Protein AF-A0A378TSE5-F1 (afdb_monomer)

Sequence (109 aa):
MIQADIPQDFDLSAYAVGEKYGSPAFIKKATALSPLYRVSKDTPPTLMFHGNNDCVVSHEQSVRYLKKLKEYQIPSELVILEGEGHATPKFWTTPEYQEKVLAFLKQYL

Mean predicted aligned error: 6.28 Å

InterPro domains:
  IPR001375 Peptidase S9, prolyl oligopeptidase, catalytic domain [PF00326] (30-109)
  IPR029058 Alpha/Beta hydrolase fold [G3DSA:3.40.50.1820] (3-109)
  IPR029058 Alpha/Beta hydrolase fold [SSF53474] (27-109)

Structure (mmCIF, N/CA/C/O backbone):
data_AF-A0A378TSE5-F1
#
_entry.id   AF-A0A378TSE5-F1
#
loop_
_atom_site.group_PDB
_atom_site.id
_atom_site.type_symbol
_atom_site.label_atom_id
_atom_site.label_alt_id
_atom_site.label_comp_id
_atom_site.label_asym_id
_atom_site.label_entity_id
_atom_site.label_seq_id
_atom_site.pdbx_PDB_ins_code
_atom_site.Cartn_x
_atom_site.Cartn_y
_atom_site.Cartn_z
_atom_site.occupancy
_atom_site.B_iso_or_equiv
_atom_site.auth_seq_id
_atom_site.auth_comp_id
_atom_site.auth_asym_id
_atom_site.auth_atom_id
_atom_site.pdbx_PDB_model_num
ATOM 1 N N . MET A 1 1 ? 19.753 30.128 -16.297 1.00 39.31 1 MET A N 1
ATOM 2 C CA . MET A 1 1 ? 19.741 28.723 -15.842 1.00 39.31 1 MET A CA 1
ATOM 3 C C . MET A 1 1 ? 20.108 27.877 -17.042 1.00 39.31 1 MET A C 1
ATOM 5 O O . MET A 1 1 ? 19.449 28.019 -18.061 1.00 39.31 1 MET A O 1
ATOM 9 N N . ILE A 1 2 ? 21.203 27.123 -16.980 1.00 40.47 2 ILE A N 1
ATOM 10 C CA . ILE A 1 2 ? 21.639 26.283 -18.101 1.00 40.47 2 ILE A CA 1
ATOM 11 C C . ILE A 1 2 ? 20.775 25.020 -18.043 1.00 40.47 2 ILE A C 1
ATOM 13 O O . ILE A 1 2 ? 20.907 24.240 -17.103 1.00 40.47 2 ILE A O 1
ATOM 17 N N . GLN A 1 3 ? 19.841 24.860 -18.983 1.00 43.22 3 GLN A N 1
ATOM 18 C CA . GLN A 1 3 ? 19.227 23.558 -19.236 1.00 43.22 3 GLN A CA 1
ATOM 19 C C . GLN A 1 3 ? 20.340 22.660 -19.772 1.00 43.22 3 GLN A C 1
ATOM 21 O O . GLN A 1 3 ? 20.928 22.960 -20.806 1.00 43.22 3 GLN A O 1
ATOM 26 N N . ALA A 1 4 ? 20.692 21.613 -19.030 1.00 55.12 4 ALA A N 1
ATOM 27 C CA . ALA A 1 4 ? 21.532 20.564 -19.576 1.00 55.12 4 ALA A CA 1
ATOM 28 C C . ALA A 1 4 ? 20.699 19.813 -20.623 1.00 55.12 4 ALA A C 1
ATOM 30 O O . ALA A 1 4 ? 19.654 19.255 -20.284 1.00 55.12 4 ALA A O 1
ATOM 31 N N . ASP A 1 5 ? 21.143 19.832 -21.879 1.00 67.19 5 ASP A N 1
ATOM 32 C CA . ASP A 1 5 ? 20.573 19.013 -22.945 1.00 67.19 5 ASP A CA 1
ATOM 33 C C . ASP A 1 5 ? 20.912 17.547 -22.658 1.00 67.19 5 ASP A C 1
ATOM 35 O O . ASP A 1 5 ? 21.996 17.059 -22.981 1.00 67.19 5 ASP A O 1
ATOM 39 N N . ILE A 1 6 ? 20.002 16.856 -21.971 1.00 62.78 6 ILE A N 1
ATOM 40 C CA . ILE A 1 6 ? 20.127 15.422 -21.713 1.00 62.78 6 ILE A CA 1
ATOM 41 C C . ILE A 1 6 ? 19.923 14.691 -23.051 1.00 62.78 6 ILE A C 1
ATOM 43 O O . ILE A 1 6 ? 18.883 14.893 -23.687 1.00 62.78 6 ILE A O 1
ATOM 47 N N . PRO A 1 7 ? 20.878 13.847 -23.487 1.00 72.81 7 PRO A N 1
ATOM 48 C CA . PRO A 1 7 ? 20.735 13.059 -24.706 1.00 72.81 7 PRO A CA 1
ATOM 49 C C . PRO A 1 7 ? 19.447 12.225 -24.703 1.00 72.81 7 PRO A C 1
ATOM 51 O O . PRO A 1 7 ? 19.042 11.686 -23.675 1.00 72.81 7 PRO A O 1
ATOM 54 N N . GLN A 1 8 ? 18.794 12.098 -25.859 1.00 67.19 8 GLN A N 1
ATOM 55 C CA . GLN A 1 8 ? 17.555 11.314 -26.007 1.00 67.19 8 GLN A CA 1
ATOM 56 C C . GLN A 1 8 ? 17.735 9.824 -25.667 1.00 67.19 8 GLN A C 1
ATOM 58 O O . GLN A 1 8 ? 16.771 9.156 -25.306 1.00 67.19 8 GLN A O 1
ATOM 63 N N . ASP A 1 9 ? 18.958 9.309 -25.772 1.00 71.69 9 ASP A N 1
ATOM 64 C CA . ASP A 1 9 ? 19.358 7.940 -25.442 1.00 71.69 9 ASP A CA 1
ATOM 65 C C . ASP A 1 9 ? 19.903 7.796 -24.012 1.00 71.69 9 ASP A C 1
ATOM 67 O O . ASP A 1 9 ? 20.405 6.736 -23.638 1.00 71.69 9 ASP A O 1
ATOM 71 N N . PHE A 1 10 ? 19.795 8.844 -23.192 1.00 68.81 10 PHE A N 1
ATOM 72 C CA . PHE A 1 10 ? 20.258 8.813 -21.815 1.00 68.81 10 PHE A CA 1
ATOM 73 C C . PHE A 1 10 ? 19.422 7.842 -20.975 1.00 68.81 10 PHE A C 1
ATOM 75 O O . PHE A 1 10 ? 18.257 8.092 -20.651 1.00 68.81 10 PHE A O 1
ATOM 82 N N . ASP A 1 11 ? 20.044 6.731 -20.584 1.00 70.62 11 ASP A N 1
ATOM 83 C CA . ASP A 1 11 ? 19.447 5.743 -19.692 1.00 70.62 11 ASP A CA 1
ATOM 84 C C . ASP A 1 11 ? 19.416 6.284 -18.255 1.00 70.62 11 ASP A C 1
ATOM 86 O O . ASP A 1 11 ? 20.326 6.080 -17.445 1.00 70.62 11 ASP A O 1
ATOM 90 N N . LEU A 1 12 ? 18.326 6.986 -17.939 1.00 69.19 12 LEU A N 1
ATOM 91 C CA . LEU A 1 12 ? 18.079 7.546 -16.613 1.00 69.19 12 LEU A CA 1
ATOM 92 C C . LEU A 1 12 ? 18.102 6.463 -15.520 1.00 69.19 12 LEU A C 1
A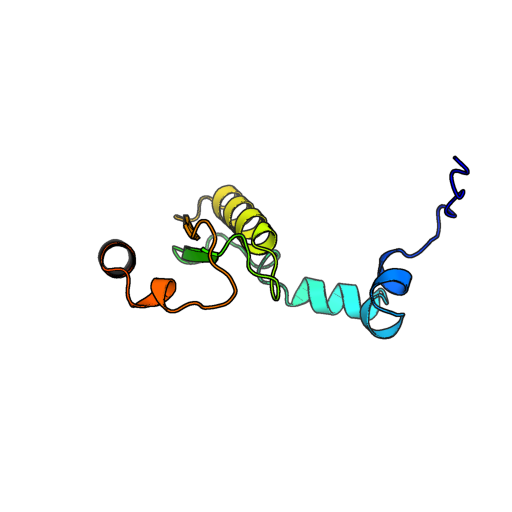TOM 94 O O . LEU A 1 12 ? 18.496 6.746 -14.391 1.00 69.19 12 LEU A O 1
ATOM 98 N N . SER A 1 13 ? 17.717 5.223 -15.842 1.00 70.12 13 SER A N 1
ATOM 99 C CA . SER A 1 13 ? 17.780 4.093 -14.912 1.00 70.12 13 SER A CA 1
ATOM 100 C C . SER A 1 13 ? 19.221 3.688 -14.609 1.00 70.12 13 SER A C 1
ATOM 102 O O . SER A 1 13 ? 19.592 3.620 -13.439 1.00 70.12 13 SER A O 1
ATOM 104 N N . ALA A 1 14 ? 20.059 3.459 -15.623 1.00 70.56 14 ALA A N 1
ATOM 105 C CA . ALA A 1 14 ? 21.474 3.139 -15.417 1.00 70.56 14 ALA A CA 1
ATOM 106 C C . ALA A 1 14 ? 22.228 4.274 -14.717 1.00 70.56 14 ALA A C 1
ATOM 108 O O . ALA A 1 14 ? 23.069 4.006 -13.861 1.00 70.56 14 ALA A O 1
ATOM 109 N N . TYR A 1 15 ? 21.888 5.528 -15.007 1.00 76.12 15 TYR A N 1
ATOM 110 C CA . TYR A 1 15 ? 22.463 6.673 -14.311 1.00 76.12 15 TYR A CA 1
ATOM 111 C C . TYR A 1 15 ? 22.042 6.743 -12.834 1.00 76.12 15 TYR A C 1
ATOM 113 O O . TYR A 1 15 ? 22.885 6.931 -11.960 1.00 76.12 15 TYR A O 1
ATOM 121 N N . ALA A 1 16 ? 20.751 6.562 -12.535 1.00 80.06 16 ALA A N 1
ATOM 122 C CA . ALA A 1 16 ? 20.226 6.724 -11.180 1.00 80.06 16 ALA A CA 1
ATOM 123 C C . ALA A 1 16 ? 20.606 5.576 -10.232 1.00 80.06 16 ALA A C 1
ATOM 125 O O . ALA A 1 16 ? 20.818 5.808 -9.044 1.00 80.06 16 ALA A O 1
ATOM 126 N N . VAL A 1 17 ? 20.665 4.336 -10.733 1.00 81.94 17 VAL A N 1
ATOM 127 C CA . VAL A 1 17 ? 20.884 3.140 -9.895 1.00 81.94 17 VAL A CA 1
ATOM 128 C C . VAL A 1 17 ? 22.117 2.321 -10.296 1.00 81.94 17 VAL A C 1
ATOM 130 O O . VAL A 1 17 ? 22.365 1.257 -9.731 1.00 81.94 17 VAL A O 1
ATOM 133 N N . GLY A 1 18 ? 22.923 2.815 -11.236 1.00 85.88 18 GLY A N 1
ATOM 134 C CA . GLY A 1 18 ? 24.091 2.123 -11.779 1.00 85.88 18 GLY A CA 1
ATOM 135 C C . GLY A 1 18 ? 23.720 1.033 -12.788 1.00 85.88 18 GLY A C 1
ATOM 136 O O . GLY A 1 18 ? 22.633 0.456 -12.740 1.00 85.88 18 GLY A O 1
ATOM 137 N N . GLU A 1 19 ? 24.650 0.680 -13.680 1.00 82.19 19 GLU A N 1
ATOM 138 C CA . GLU A 1 19 ? 24.414 -0.307 -14.752 1.00 82.19 19 GLU A CA 1
ATOM 139 C C . GLU A 1 19 ? 23.898 -1.657 -14.236 1.00 82.19 19 GLU A C 1
ATOM 141 O O . GLU A 1 19 ? 23.051 -2.296 -14.862 1.00 82.19 19 GLU A O 1
ATOM 146 N N . LYS A 1 20 ? 24.344 -2.078 -13.047 1.00 83.69 20 LYS A N 1
ATOM 147 C CA . LYS A 1 20 ? 23.895 -3.328 -12.422 1.00 83.69 20 LYS A CA 1
ATOM 148 C C . LYS A 1 20 ? 22.374 -3.374 -12.234 1.00 83.69 20 LYS A C 1
ATOM 150 O O . LYS A 1 20 ? 21.768 -4.411 -12.499 1.00 83.69 20 LYS A O 1
ATOM 155 N N . TYR A 1 21 ? 21.772 -2.277 -11.772 1.00 84.69 21 TYR A N 1
ATOM 156 C CA . TYR A 1 21 ? 20.344 -2.203 -11.443 1.00 84.69 21 TYR A CA 1
ATOM 157 C C . TYR A 1 21 ? 19.522 -1.449 -12.497 1.00 84.69 21 TYR A C 1
ATOM 159 O O . TYR A 1 21 ? 18.301 -1.566 -12.516 1.00 84.69 21 TYR A O 1
ATOM 167 N N . GLY A 1 22 ? 20.176 -0.711 -13.393 1.00 84.62 22 GLY A N 1
ATOM 168 C CA . GLY A 1 22 ? 19.534 -0.020 -14.505 1.00 84.62 22 GLY A CA 1
ATOM 169 C C . GLY A 1 22 ? 19.535 -0.803 -15.813 1.00 84.62 22 GLY A C 1
ATOM 170 O O . GLY A 1 22 ? 18.770 -0.461 -16.704 1.00 84.62 22 GLY A O 1
ATOM 171 N N . SER A 1 23 ? 20.330 -1.878 -15.933 1.00 86.94 23 SER A N 1
ATOM 172 C CA . SER A 1 23 ? 20.390 -2.652 -17.180 1.00 86.94 23 SER A CA 1
ATOM 173 C C . SER A 1 23 ? 19.011 -3.178 -17.614 1.00 86.94 23 SER A C 1
ATOM 175 O O . SER A 1 23 ? 18.226 -3.634 -16.771 1.00 86.94 23 SER A O 1
ATOM 177 N N . PRO A 1 24 ? 18.731 -3.257 -18.930 1.00 86.81 24 PRO A N 1
ATOM 178 C CA . PRO A 1 24 ? 17.473 -3.808 -19.440 1.00 86.81 24 PRO A CA 1
ATOM 179 C C . PRO A 1 24 ? 17.163 -5.216 -18.914 1.00 86.81 24 PRO A C 1
ATOM 181 O O . PRO A 1 24 ? 16.009 -5.550 -18.642 1.00 86.81 24 PRO A O 1
ATOM 184 N N . ALA A 1 25 ? 18.194 -6.047 -18.725 1.00 90.25 25 ALA A N 1
ATOM 185 C CA . ALA A 1 25 ? 18.048 -7.388 -18.168 1.00 90.25 25 ALA A CA 1
ATOM 186 C C . ALA A 1 25 ? 17.572 -7.357 -16.707 1.00 90.25 25 ALA A C 1
ATOM 188 O O . ALA A 1 25 ? 16.664 -8.112 -16.339 1.00 90.25 25 ALA A O 1
ATOM 189 N N . PHE A 1 26 ? 18.140 -6.471 -15.882 1.00 90.19 26 PHE A N 1
ATOM 190 C CA . PHE A 1 26 ? 17.695 -6.295 -14.504 1.00 90.19 26 PHE A CA 1
ATOM 191 C C . PHE A 1 26 ? 16.279 -5.725 -14.452 1.00 90.19 26 PHE A C 1
ATOM 193 O O . PHE A 1 26 ? 15.429 -6.301 -13.776 1.00 90.19 26 PHE A O 1
ATOM 200 N N . ILE A 1 27 ? 15.989 -4.666 -15.215 1.00 89.56 27 ILE A N 1
ATOM 201 C CA . ILE A 1 27 ? 14.654 -4.055 -15.273 1.00 89.56 27 ILE A CA 1
ATOM 202 C C . ILE A 1 27 ? 13.600 -5.076 -15.710 1.00 89.56 27 ILE A C 1
ATOM 204 O O . ILE A 1 27 ? 12.536 -5.156 -15.092 1.00 89.56 27 ILE A O 1
ATOM 208 N N . LYS A 1 28 ? 13.899 -5.928 -16.700 1.00 92.31 28 LYS A N 1
ATOM 209 C CA . LYS A 1 28 ? 13.013 -7.028 -17.112 1.00 92.31 28 LYS A CA 1
A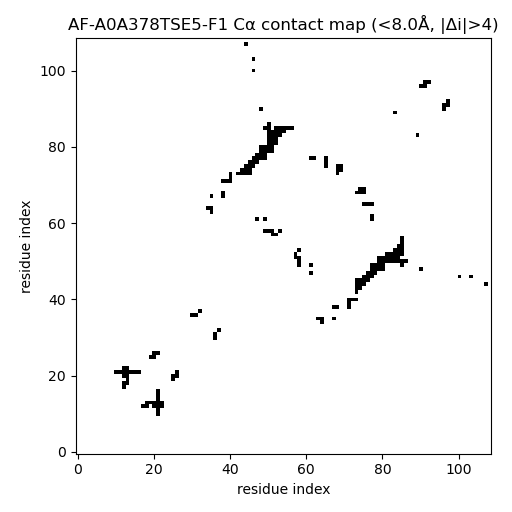TOM 210 C C . LYS A 1 28 ? 12.752 -8.003 -15.963 1.00 92.31 28 LYS A C 1
ATOM 212 O O . LYS A 1 28 ? 11.602 -8.368 -15.725 1.00 92.31 28 LYS A O 1
ATOM 217 N N . LYS A 1 29 ? 13.794 -8.407 -15.227 1.00 94.38 29 LYS A N 1
ATOM 218 C CA . LYS A 1 29 ? 13.668 -9.322 -14.081 1.00 94.38 29 LYS A CA 1
ATOM 219 C C . LYS A 1 29 ? 12.899 -8.688 -12.916 1.00 94.38 29 LYS A C 1
ATOM 221 O O . LYS A 1 29 ? 12.021 -9.337 -12.360 1.00 94.38 29 LYS A O 1
ATOM 226 N N . ALA A 1 30 ? 13.187 -7.433 -12.579 1.00 92.56 30 ALA A N 1
ATOM 227 C CA . ALA A 1 30 ? 12.517 -6.689 -11.515 1.00 92.56 30 ALA A CA 1
ATOM 228 C C . ALA A 1 30 ? 11.033 -6.467 -11.839 1.00 92.56 30 ALA A C 1
ATOM 230 O O . ALA A 1 30 ? 10.165 -6.756 -11.019 1.00 92.56 30 ALA A O 1
ATOM 231 N N . THR A 1 31 ? 10.725 -6.057 -13.071 1.00 93.25 31 THR A N 1
ATOM 232 C CA . THR A 1 31 ? 9.349 -5.955 -13.588 1.00 93.25 31 THR A CA 1
ATOM 233 C C . THR A 1 31 ? 8.624 -7.293 -13.475 1.00 93.25 31 THR A C 1
ATOM 235 O O . THR A 1 31 ? 7.495 -7.353 -12.994 1.00 93.25 31 THR A O 1
ATOM 238 N N . ALA A 1 32 ? 9.297 -8.388 -13.834 1.00 95.00 32 ALA A N 1
ATOM 239 C CA . ALA A 1 32 ? 8.757 -9.736 -13.728 1.00 95.00 32 ALA A CA 1
ATOM 240 C C . ALA A 1 32 ? 8.659 -10.282 -12.288 1.00 95.00 32 ALA A C 1
ATOM 242 O O . ALA A 1 32 ? 8.268 -11.434 -12.114 1.00 95.00 32 ALA A O 1
ATOM 243 N N . LEU A 1 33 ? 9.007 -9.517 -11.258 1.00 95.19 33 LEU A N 1
ATOM 244 C CA . LEU A 1 33 ? 8.841 -9.908 -9.852 1.00 95.19 33 LEU A CA 1
ATOM 245 C C . LEU A 1 33 ? 8.070 -8.860 -9.041 1.00 95.19 33 LEU A C 1
ATOM 247 O O . LEU A 1 33 ? 7.684 -9.124 -7.908 1.00 95.19 33 LEU A O 1
ATOM 251 N N . SER A 1 34 ? 7.822 -7.684 -9.615 1.00 95.31 34 SER A N 1
ATOM 252 C CA . SER A 1 34 ? 7.123 -6.599 -8.940 1.00 95.31 34 SER A CA 1
ATOM 253 C C . SER A 1 34 ? 5.645 -6.950 -8.709 1.00 95.31 34 SER A C 1
ATOM 255 O O . SER A 1 34 ? 4.951 -7.291 -9.674 1.00 95.31 34 SER A O 1
ATOM 257 N N . PRO A 1 35 ? 5.123 -6.787 -7.476 1.00 95.19 35 PRO A N 1
ATOM 258 C CA . PRO A 1 35 ? 3.700 -6.967 -7.179 1.00 95.19 35 PRO A CA 1
ATOM 259 C C . PRO A 1 35 ? 2.793 -6.086 -8.043 1.00 95.19 35 PRO A C 1
ATOM 261 O O . PRO A 1 35 ? 1.721 -6.517 -8.462 1.00 95.19 35 PRO A O 1
ATOM 264 N N . LEU A 1 36 ? 3.254 -4.879 -8.395 1.00 96.31 36 LEU A N 1
ATOM 265 C CA . LEU A 1 36 ? 2.500 -3.932 -9.217 1.00 96.31 36 LEU A CA 1
ATOM 266 C C . LEU A 1 36 ? 2.086 -4.524 -10.573 1.00 96.31 36 LEU A C 1
ATOM 268 O O . LEU A 1 36 ? 1.001 -4.232 -11.066 1.00 96.31 36 LEU A O 1
ATOM 272 N N . TYR A 1 37 ? 2.918 -5.377 -11.171 1.00 96.19 37 TYR A N 1
ATOM 273 C CA . TYR A 1 37 ? 2.629 -6.012 -12.463 1.00 96.19 37 TYR A CA 1
ATOM 274 C C . TYR A 1 37 ? 2.045 -7.423 -12.323 1.00 96.19 37 TYR A C 1
ATOM 276 O O . TYR A 1 37 ? 1.955 -8.152 -13.311 1.00 96.19 37 TYR A O 1
ATOM 284 N N . ARG A 1 38 ? 1.670 -7.822 -11.102 1.00 96.50 38 ARG A N 1
ATOM 285 C CA . ARG A 1 38 ? 1.115 -9.146 -10.791 1.00 96.50 38 ARG A CA 1
ATOM 286 C C . ARG A 1 38 ? -0.303 -9.118 -10.246 1.00 96.50 38 ARG A C 1
ATOM 288 O O . ARG A 1 38 ? -0.863 -10.184 -10.018 1.00 96.50 38 ARG A O 1
ATOM 295 N N . VAL A 1 39 ? -0.895 -7.934 -10.118 1.00 97.88 39 VAL A N 1
ATOM 296 C CA . VAL A 1 39 ? -2.330 -7.803 -9.863 1.00 97.88 39 VAL A CA 1
ATOM 297 C C . VAL A 1 39 ? -3.113 -8.457 -11.000 1.00 97.88 39 VAL A C 1
ATOM 299 O O . VAL A 1 39 ? -2.881 -8.178 -12.178 1.00 97.88 39 VAL A O 1
ATOM 302 N N . SER A 1 40 ? -4.048 -9.315 -10.619 1.00 97.19 40 SER A N 1
ATOM 303 C CA . SER A 1 40 ?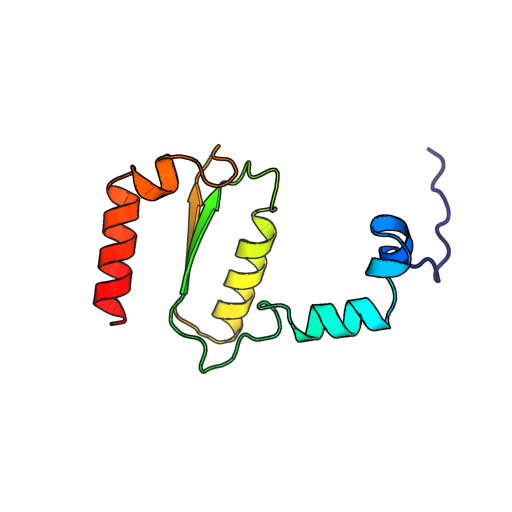 -4.985 -10.019 -11.488 1.00 97.19 40 SER A CA 1
ATOM 304 C C . SER A 1 40 ? -6.361 -10.074 -10.818 1.00 97.19 40 SER A C 1
ATOM 306 O O . SER A 1 40 ? -6.523 -9.629 -9.683 1.00 97.19 40 SER A O 1
ATOM 308 N N . LYS A 1 41 ? -7.352 -10.665 -11.495 1.00 96.62 41 LYS A N 1
ATOM 309 C CA . LYS A 1 41 ? -8.689 -10.896 -10.922 1.00 96.62 41 LYS A CA 1
ATOM 310 C C . LYS A 1 41 ? -8.686 -11.837 -9.710 1.00 96.62 41 LYS A C 1
ATOM 312 O O . LYS A 1 41 ? -9.614 -11.781 -8.917 1.00 96.62 41 LYS A O 1
ATOM 317 N N . ASP A 1 42 ? -7.647 -12.658 -9.568 1.00 97.19 42 ASP A N 1
ATOM 318 C CA . ASP A 1 42 ? -7.492 -13.609 -8.460 1.00 97.19 42 ASP A CA 1
ATOM 319 C C . ASP A 1 42 ? -6.744 -12.994 -7.267 1.00 97.19 42 ASP A C 1
ATOM 321 O O . ASP A 1 42 ? -6.480 -13.666 -6.272 1.00 97.19 42 ASP A O 1
ATOM 325 N N . THR A 1 43 ? -6.352 -11.720 -7.366 1.00 98.19 43 THR A N 1
ATOM 326 C CA . THR A 1 43 ? -5.715 -11.018 -6.250 1.00 98.19 43 THR A CA 1
ATOM 327 C C . THR A 1 43 ? -6.727 -10.866 -5.112 1.00 98.19 43 THR A C 1
ATOM 329 O O . THR A 1 43 ? -7.832 -10.377 -5.353 1.00 98.19 43 THR A O 1
ATOM 332 N N . PRO A 1 44 ? -6.384 -11.269 -3.876 1.00 97.75 44 PRO A N 1
ATOM 333 C CA . PRO A 1 44 ? -7.325 -11.207 -2.771 1.00 97.75 44 PRO A CA 1
ATOM 334 C C . PRO A 1 44 ? -7.626 -9.755 -2.374 1.00 97.75 44 PRO A C 1
ATOM 336 O O . PRO A 1 44 ? -6.821 -8.850 -2.644 1.00 97.75 44 PRO A O 1
ATOM 339 N N . PRO A 1 45 ? -8.748 -9.527 -1.670 1.00 98.50 45 PRO A N 1
ATOM 340 C CA . PRO A 1 45 ? -9.000 -8.269 -0.989 1.00 98.50 45 PRO A CA 1
ATOM 341 C C . PRO A 1 45 ? -7.764 -7.818 -0.208 1.00 98.50 45 PRO A C 1
ATOM 343 O O . PRO A 1 45 ? -7.172 -8.592 0.543 1.00 98.50 45 PRO A O 1
ATOM 346 N N . THR A 1 46 ? -7.347 -6.570 -0.412 1.00 98.50 46 THR A N 1
ATOM 347 C CA . THR A 1 46 ? -6.073 -6.064 0.113 1.00 98.50 46 THR A CA 1
ATOM 348 C C . THR A 1 46 ? -6.272 -4.810 0.963 1.00 98.50 46 THR A C 1
ATOM 350 O O . THR A 1 46 ? -6.712 -3.777 0.462 1.00 98.50 46 THR A O 1
ATOM 353 N N . LEU A 1 47 ? -5.873 -4.873 2.232 1.00 98.56 47 LEU A N 1
ATOM 354 C CA . LEU A 1 47 ? -5.764 -3.721 3.130 1.00 98.56 47 LEU A CA 1
ATOM 355 C C . LEU A 1 47 ? -4.288 -3.351 3.315 1.00 98.56 47 LEU A C 1
ATOM 357 O O . LEU A 1 47 ? -3.460 -4.214 3.600 1.00 98.56 47 LEU A O 1
ATOM 361 N N . MET A 1 48 ? -3.961 -2.069 3.170 1.00 98.38 48 MET A N 1
ATOM 362 C CA . MET A 1 48 ? -2.605 -1.537 3.328 1.00 98.38 48 MET A CA 1
ATOM 363 C C . MET A 1 48 ? -2.568 -0.398 4.346 1.00 98.38 48 MET A C 1
ATOM 365 O O . MET A 1 48 ? -3.493 0.409 4.417 1.00 98.38 48 MET A O 1
ATOM 369 N N . PHE A 1 49 ? -1.448 -0.284 5.056 1.00 98.38 49 PHE A N 1
ATOM 370 C CA . PHE A 1 49 ? -1.109 0.845 5.922 1.00 98.38 49 PHE A CA 1
ATOM 371 C C . PHE A 1 49 ? 0.260 1.385 5.505 1.00 98.38 49 PHE A C 1
ATOM 373 O O . PHE A 1 49 ? 1.161 0.595 5.216 1.00 98.38 49 PHE A O 1
ATOM 380 N N . HIS A 1 50 ? 0.432 2.706 5.455 1.00 98.56 50 HIS A N 1
ATOM 381 C CA . HIS A 1 50 ? 1.707 3.316 5.072 1.00 98.56 50 HIS A CA 1
ATOM 382 C C . HIS A 1 50 ? 1.883 4.708 5.699 1.00 98.56 50 HIS A C 1
ATOM 384 O O . HIS A 1 50 ? 0.953 5.508 5.682 1.00 98.56 50 HIS A O 1
ATOM 390 N N . GLY A 1 51 ? 3.064 5.016 6.240 1.00 98.31 51 GLY A N 1
ATOM 391 C CA . GLY A 1 51 ? 3.377 6.329 6.813 1.00 98.31 51 GLY A CA 1
ATOM 392 C C . GLY A 1 51 ? 3.853 7.309 5.742 1.00 98.31 51 GLY A C 1
ATOM 393 O O . GLY A 1 51 ? 4.731 6.977 4.950 1.00 98.31 51 GLY A O 1
ATOM 394 N N . ASN A 1 52 ? 3.290 8.514 5.660 1.00 97.94 52 ASN A N 1
ATOM 395 C CA . ASN A 1 52 ? 3.644 9.429 4.564 1.00 97.94 52 ASN A CA 1
ATOM 396 C C . ASN A 1 52 ? 5.034 10.083 4.697 1.00 97.94 52 ASN A C 1
ATOM 398 O O . ASN A 1 52 ? 5.536 10.602 3.701 1.00 97.94 52 ASN A O 1
ATOM 402 N N . ASN A 1 53 ? 5.671 9.984 5.869 1.00 98.12 53 ASN A N 1
ATOM 403 C CA . ASN A 1 53 ? 7.054 10.392 6.126 1.00 98.12 53 ASN A CA 1
ATOM 404 C C . ASN A 1 53 ? 8.040 9.206 6.100 1.00 98.12 53 ASN A C 1
ATOM 406 O O . ASN A 1 53 ? 9.164 9.323 6.595 1.00 98.12 53 ASN A O 1
ATOM 410 N N . ASP A 1 54 ? 7.648 8.046 5.559 1.00 98.19 54 ASP A N 1
ATOM 411 C CA . ASP A 1 54 ? 8.548 6.902 5.395 1.00 98.19 54 ASP A CA 1
ATOM 412 C C . ASP A 1 54 ? 9.698 7.252 4.428 1.00 98.19 54 ASP A C 1
ATOM 414 O O . ASP A 1 54 ? 9.512 7.458 3.226 1.00 98.19 54 ASP A O 1
ATOM 418 N N . CYS A 1 55 ? 10.910 7.350 4.981 1.00 95.69 55 CYS A N 1
ATOM 419 C CA . CYS A 1 55 ? 12.130 7.676 4.246 1.00 95.69 55 CYS A CA 1
ATOM 420 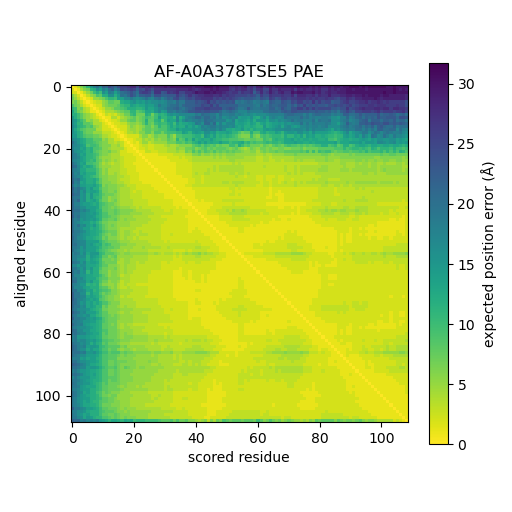C C . CYS A 1 55 ? 12.855 6.445 3.675 1.00 95.69 55 CYS A C 1
ATOM 422 O O . CYS A 1 55 ? 13.844 6.604 2.959 1.00 95.69 55 CYS A O 1
ATOM 424 N N . VAL A 1 56 ? 12.382 5.232 3.979 1.00 97.25 56 VAL A N 1
ATOM 425 C CA . VAL A 1 56 ? 12.922 3.967 3.460 1.00 97.25 56 VAL A CA 1
ATOM 426 C C . VAL A 1 56 ? 12.161 3.558 2.204 1.00 97.25 56 VAL A C 1
ATOM 428 O O . VAL A 1 56 ? 12.764 3.185 1.197 1.00 97.25 56 VAL A O 1
ATOM 431 N N . VAL A 1 57 ? 10.831 3.650 2.245 1.00 95.56 57 VAL A N 1
ATOM 432 C CA . VAL A 1 57 ? 9.950 3.322 1.124 1.00 95.56 57 VAL A CA 1
ATOM 433 C C . VAL A 1 57 ? 8.942 4.445 0.945 1.00 95.56 57 VAL A C 1
ATOM 435 O O . VAL A 1 57 ? 8.154 4.725 1.830 1.00 95.56 57 VAL A O 1
ATOM 438 N N . SER A 1 58 ? 8.921 5.064 -0.234 1.00 96.81 58 SER A N 1
ATOM 439 C CA . SER A 1 58 ? 7.936 6.107 -0.524 1.00 96.81 58 SER A CA 1
ATOM 440 C C . SER A 1 58 ? 6.508 5.545 -0.551 1.00 96.81 58 SER A C 1
ATOM 442 O O . SER A 1 58 ? 6.227 4.573 -1.264 1.00 96.81 58 SER A O 1
ATOM 444 N N . HIS A 1 59 ? 5.587 6.227 0.135 1.00 97.88 59 HIS A N 1
ATOM 445 C CA . HIS A 1 59 ? 4.162 5.883 0.167 1.00 97.88 59 HIS A CA 1
ATOM 446 C C . HIS A 1 59 ? 3.492 5.876 -1.216 1.00 97.88 59 HIS A C 1
ATOM 448 O O . HIS A 1 59 ? 2.492 5.181 -1.414 1.00 97.88 59 HIS A O 1
ATOM 454 N N . GLU A 1 60 ? 4.082 6.552 -2.204 1.00 97.75 60 GLU A N 1
ATOM 455 C CA . GLU A 1 60 ? 3.653 6.513 -3.606 1.00 97.75 60 GLU A CA 1
ATOM 456 C C . GLU A 1 60 ? 3.633 5.091 -4.188 1.00 97.75 60 GLU A C 1
ATOM 458 O O . GLU A 1 60 ? 2.837 4.788 -5.079 1.00 97.75 60 GLU A O 1
ATOM 463 N N . GLN A 1 61 ? 4.457 4.170 -3.669 1.00 97.06 61 GLN A N 1
ATOM 464 C CA . GLN A 1 61 ? 4.385 2.757 -4.057 1.00 97.06 61 GLN A CA 1
ATOM 465 C C . GLN A 1 61 ? 3.022 2.147 -3.693 1.00 97.06 61 GLN A C 1
ATOM 467 O O . GLN A 1 61 ? 2.406 1.474 -4.524 1.00 97.06 61 GLN A O 1
ATOM 472 N N . SER A 1 62 ? 2.507 2.445 -2.496 1.00 98.38 62 SER A N 1
ATOM 473 C CA . SER A 1 62 ? 1.185 1.997 -2.039 1.00 98.38 62 SER A CA 1
ATOM 474 C C . SER A 1 62 ? 0.056 2.660 -2.826 1.00 98.38 62 SER A C 1
ATOM 476 O O . SER A 1 62 ? -0.903 1.989 -3.202 1.00 98.38 62 SER A O 1
ATOM 478 N N . VAL A 1 63 ? 0.178 3.956 -3.141 1.00 98.44 63 VAL A N 1
ATOM 479 C CA . VAL A 1 63 ? -0.809 4.692 -3.956 1.00 98.44 63 VAL A CA 1
ATOM 480 C C . VAL A 1 63 ? -0.920 4.084 -5.358 1.00 98.44 63 VAL A C 1
ATOM 482 O O . VAL A 1 63 ? -2.023 3.811 -5.844 1.00 98.44 63 VAL A O 1
ATOM 485 N N . ARG A 1 64 ? 0.219 3.796 -6.001 1.00 98.38 64 ARG A N 1
ATOM 486 C CA . ARG A 1 64 ? 0.262 3.130 -7.312 1.00 98.38 64 ARG A CA 1
ATOM 487 C C . ARG A 1 64 ? -0.331 1.726 -7.263 1.00 98.38 64 ARG A C 1
ATOM 489 O O . ARG A 1 64 ? -1.068 1.353 -8.177 1.00 98.38 64 ARG A O 1
ATOM 496 N N . TYR A 1 65 ? -0.039 0.963 -6.212 1.00 98.62 65 TYR A N 1
ATOM 497 C CA . TYR A 1 65 ? -0.589 -0.380 -6.049 1.00 98.62 65 TYR A CA 1
ATOM 498 C C . TYR A 1 65 ? -2.105 -0.355 -5.816 1.00 98.62 65 TYR A C 1
ATOM 500 O O . TYR A 1 65 ? -2.825 -1.093 -6.483 1.00 98.62 65 TYR A O 1
ATOM 508 N N . LEU A 1 66 ? -2.618 0.566 -4.991 1.00 98.69 66 LEU A N 1
ATOM 509 C CA . LEU A 1 66 ? -4.059 0.771 -4.804 1.00 98.69 66 LEU A CA 1
ATOM 510 C C . LEU A 1 66 ? -4.763 1.097 -6.125 1.00 98.69 66 LEU A C 1
ATOM 512 O O . LEU A 1 66 ? -5.803 0.516 -6.428 1.00 98.69 66 LEU A O 1
ATOM 516 N N . LYS A 1 67 ? -4.199 2.005 -6.934 1.00 98.44 67 LYS A N 1
ATOM 517 C CA . LYS A 1 67 ? -4.745 2.307 -8.266 1.00 98.44 67 LYS A CA 1
ATOM 518 C C . LYS A 1 67 ? -4.821 1.039 -9.117 1.00 98.44 67 LYS A C 1
ATOM 520 O O . LYS A 1 67 ? -5.845 0.791 -9.748 1.00 98.44 67 LYS A O 1
ATOM 525 N N . LYS A 1 68 ? -3.771 0.216 -9.086 1.00 98.31 68 LYS A N 1
ATOM 526 C CA . LYS A 1 68 ? -3.725 -1.030 -9.846 1.00 98.31 68 LYS A CA 1
ATOM 527 C C . LYS A 1 68 ? -4.757 -2.053 -9.371 1.00 98.31 68 LY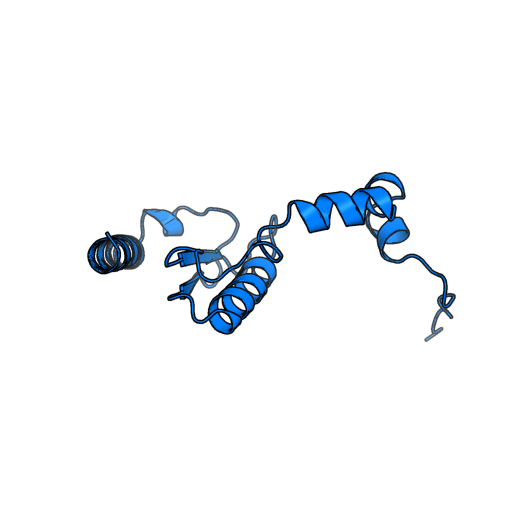S A C 1
ATOM 529 O O . LYS A 1 68 ? -5.440 -2.637 -10.200 1.00 98.31 68 LYS A O 1
ATOM 534 N N . LEU A 1 69 ? -4.920 -2.227 -8.062 1.00 98.69 69 LEU A N 1
ATOM 535 C CA . LEU A 1 69 ? -5.965 -3.075 -7.476 1.00 98.69 69 LEU A CA 1
ATOM 536 C C . LEU A 1 69 ? -7.364 -2.620 -7.918 1.00 98.69 69 LEU A C 1
ATOM 538 O O . LEU A 1 69 ? -8.175 -3.439 -8.350 1.00 98.69 69 LEU A O 1
ATOM 542 N N . LYS A 1 70 ? -7.617 -1.305 -7.909 1.00 98.12 70 LYS A N 1
ATOM 543 C CA . LYS A 1 70 ? -8.884 -0.715 -8.368 1.00 98.12 70 LYS A CA 1
ATOM 544 C C . LYS A 1 70 ? -9.148 -0.929 -9.861 1.00 98.12 70 LYS A C 1
ATOM 546 O O . LYS A 1 70 ? -10.289 -1.199 -10.220 1.00 98.12 70 LYS A O 1
ATOM 551 N N . GLU A 1 71 ? -8.128 -0.872 -10.724 1.00 98.00 71 GLU A N 1
ATOM 552 C CA . GLU A 1 71 ? -8.266 -1.203 -12.160 1.00 98.00 71 GLU A CA 1
ATOM 553 C C . GLU A 1 71 ? -8.800 -2.631 -12.376 1.00 98.00 71 GLU A C 1
ATOM 555 O O . GLU A 1 71 ? -9.574 -2.872 -13.301 1.00 98.00 71 GLU A O 1
ATOM 560 N N . TYR A 1 72 ? -8.425 -3.568 -11.501 1.00 98.12 72 TYR A N 1
ATOM 561 C CA . TYR A 1 72 ? -8.900 -4.955 -11.520 1.00 98.12 72 TYR A CA 1
ATOM 562 C C . TYR A 1 72 ? -10.164 -5.185 -10.681 1.00 98.12 72 TYR A C 1
ATOM 564 O O . TYR A 1 72 ? -10.601 -6.326 -10.559 1.00 98.12 72 TYR A O 1
ATOM 572 N N . GLN A 1 73 ? -10.772 -4.120 -10.144 1.00 98.19 73 GLN A N 1
ATOM 573 C CA . GLN A 1 73 ? -11.956 -4.172 -9.277 1.00 98.19 73 GLN A CA 1
ATOM 574 C C . GLN A 1 73 ? -11.744 -5.029 -8.017 1.00 98.19 73 GLN A C 1
ATOM 576 O O . GLN A 1 73 ? -12.684 -5.617 -7.488 1.00 98.19 73 GLN A O 1
ATOM 581 N N . ILE A 1 74 ? -10.507 -5.084 -7.517 1.00 98.56 74 ILE A N 1
ATOM 582 C CA . ILE A 1 74 ? -10.183 -5.797 -6.281 1.00 98.56 74 ILE A CA 1
ATOM 583 C C . ILE A 1 74 ? -10.593 -4.933 -5.083 1.00 98.56 74 ILE A C 1
ATOM 585 O O . ILE A 1 74 ? -10.173 -3.766 -5.014 1.00 98.56 74 ILE A O 1
ATOM 589 N N . PRO A 1 75 ? -11.366 -5.470 -4.116 1.00 98.38 75 PRO A N 1
ATOM 590 C CA . PRO A 1 75 ? -11.683 -4.743 -2.896 1.00 98.38 75 PRO A CA 1
ATOM 591 C C . PRO A 1 75 ? -10.395 -4.359 -2.172 1.00 98.38 75 PRO A C 1
ATOM 593 O O . PRO A 1 75 ? -9.579 -5.213 -1.820 1.00 98.38 75 PRO A O 1
ATOM 596 N N . SER A 1 76 ? -10.159 -3.059 -2.025 1.00 98.56 76 SER A N 1
ATOM 597 C CA . SER A 1 76 ? -8.876 -2.577 -1.534 1.00 98.56 76 SER A CA 1
ATOM 598 C C . SER A 1 76 ? -8.975 -1.251 -0.797 1.00 98.56 76 SER A C 1
ATOM 600 O O . SER A 1 76 ? -9.686 -0.332 -1.210 1.00 98.56 76 SER A O 1
ATOM 602 N N . GLU A 1 77 ? -8.218 -1.155 0.292 1.00 98.44 77 GLU A N 1
ATOM 603 C CA . GLU A 1 77 ? -8.127 0.018 1.156 1.00 98.44 77 GLU A CA 1
ATOM 604 C C . GLU A 1 77 ? -6.657 0.367 1.414 1.00 98.44 77 GLU A C 1
ATOM 606 O O . GLU A 1 77 ? -5.806 -0.514 1.555 1.00 98.44 77 GLU A O 1
ATOM 611 N N . LEU A 1 78 ? -6.359 1.665 1.494 1.00 98.62 78 LEU A N 1
ATOM 612 C CA . LEU A 1 78 ? -5.057 2.191 1.899 1.00 98.62 78 LEU A CA 1
ATOM 613 C C . LEU A 1 78 ? -5.270 3.218 3.005 1.00 98.62 78 LEU A C 1
ATOM 615 O O . LEU A 1 78 ? -5.950 4.222 2.795 1.00 98.62 78 LEU A O 1
ATOM 619 N N . VAL A 1 79 ? -4.657 2.976 4.156 1.00 98.25 79 VAL A N 1
ATOM 620 C CA . VAL A 1 79 ? -4.605 3.912 5.274 1.00 98.25 79 VAL A CA 1
ATOM 621 C C . VAL A 1 79 ? -3.251 4.602 5.256 1.00 98.25 79 VAL A C 1
ATOM 623 O O . VAL A 1 79 ? -2.214 3.955 5.408 1.00 98.25 79 VAL A O 1
ATOM 626 N N . ILE A 1 80 ? -3.266 5.919 5.068 1.00 98.06 80 ILE A N 1
ATOM 627 C CA . ILE A 1 80 ? -2.073 6.747 5.218 1.00 98.06 80 ILE A CA 1
ATOM 628 C C . ILE A 1 80 ? -1.998 7.243 6.658 1.00 98.06 80 ILE A C 1
ATOM 630 O O . ILE A 1 80 ? -2.933 7.869 7.153 1.00 98.06 80 ILE A O 1
ATOM 634 N N . LEU A 1 81 ? -0.885 6.949 7.325 1.00 97.81 81 LEU A N 1
ATOM 635 C CA . LEU A 1 81 ? -0.599 7.441 8.663 1.00 97.81 81 LEU A CA 1
ATOM 636 C C . LEU A 1 81 ? 0.144 8.773 8.532 1.00 97.81 81 LEU A C 1
ATOM 638 O O . LEU A 1 81 ? 1.332 8.806 8.208 1.00 97.81 81 LEU A O 1
ATOM 642 N N . GLU A 1 82 ? -0.582 9.865 8.756 1.00 97.31 82 GLU A N 1
ATOM 643 C CA . GLU A 1 82 ? -0.061 11.227 8.639 1.00 97.31 82 GLU A CA 1
ATOM 644 C C . GLU A 1 82 ? 1.082 11.478 9.634 1.00 97.31 82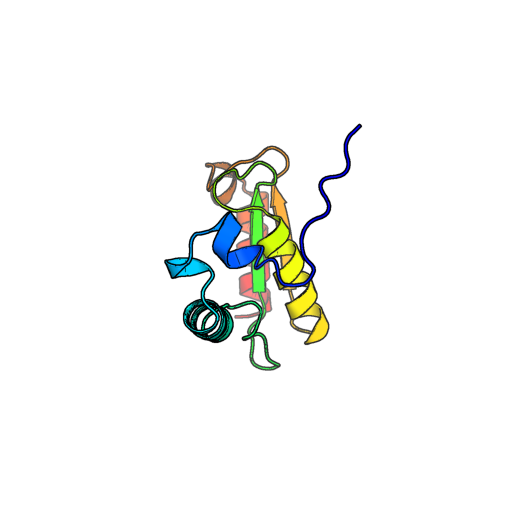 GLU A C 1
ATOM 646 O O . GLU A 1 82 ? 0.948 11.233 10.835 1.00 97.31 82 GLU A O 1
ATOM 651 N N . GLY A 1 83 ? 2.209 11.973 9.129 1.00 97.75 83 GLY A N 1
ATOM 652 C CA . GLY A 1 83 ? 3.407 12.282 9.901 1.00 97.75 83 GLY A CA 1
ATOM 653 C C . GLY A 1 83 ? 4.281 11.074 10.255 1.00 97.75 83 GLY A C 1
ATOM 654 O O . GLY A 1 83 ? 5.414 11.268 10.699 1.00 97.75 83 GLY A O 1
ATOM 655 N N . GLU A 1 84 ? 3.797 9.846 10.057 1.00 98.12 84 GLU A N 1
ATOM 656 C CA . GLU A 1 84 ?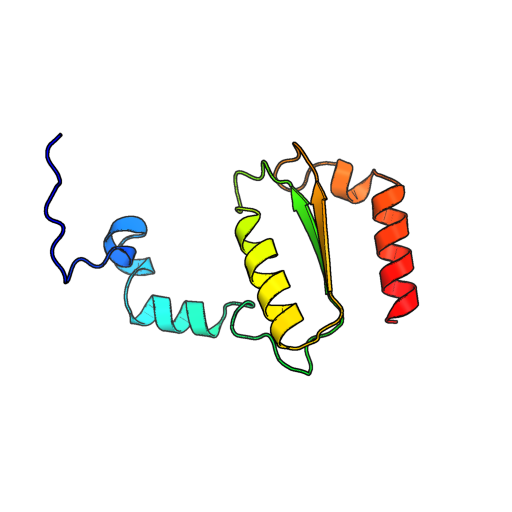 4.493 8.629 10.478 1.00 98.12 84 GLU A CA 1
ATOM 657 C C . GLU A 1 84 ? 5.536 8.166 9.456 1.00 98.12 84 GLU A C 1
ATOM 659 O O . GLU A 1 84 ? 5.343 8.275 8.244 1.00 98.12 84 GLU A O 1
ATOM 664 N N . GLY A 1 85 ? 6.647 7.635 9.969 1.00 97.44 85 GLY A N 1
ATOM 665 C CA . GLY A 1 85 ? 7.742 7.075 9.179 1.00 97.44 85 GLY A CA 1
ATOM 666 C C . GLY A 1 85 ? 7.644 5.560 8.976 1.00 97.44 85 GLY A C 1
ATOM 667 O O . GLY A 1 85 ? 6.574 4.958 9.083 1.00 97.44 85 GLY A O 1
ATOM 668 N N . HIS A 1 86 ? 8.793 4.934 8.718 1.00 97.50 86 HIS A N 1
ATOM 669 C CA . HIS A 1 86 ? 8.888 3.493 8.498 1.00 97.50 86 HIS A CA 1
ATOM 670 C C . HIS A 1 86 ? 8.545 2.696 9.764 1.00 97.50 86 HIS A C 1
ATOM 672 O O . HIS A 1 86 ? 9.266 2.781 10.758 1.00 97.50 86 HIS A O 1
ATOM 678 N N . ALA A 1 87 ? 7.465 1.908 9.705 1.00 93.56 87 ALA A N 1
ATOM 679 C CA . ALA A 1 87 ? 7.060 0.943 10.734 1.00 93.56 87 ALA A CA 1
ATOM 680 C C . ALA A 1 87 ? 7.102 1.495 12.178 1.00 93.56 87 ALA A C 1
ATOM 682 O O . ALA A 1 87 ? 7.719 0.910 13.068 1.00 93.56 87 ALA A O 1
ATOM 683 N N . THR A 1 88 ? 6.461 2.638 12.423 1.00 97.06 88 THR A N 1
ATOM 684 C CA . THR A 1 88 ? 6.380 3.229 13.768 1.00 97.06 88 THR A CA 1
ATOM 685 C C . THR A 1 88 ? 5.394 2.468 14.673 1.00 97.06 88 THR A C 1
ATOM 687 O O . THR A 1 88 ? 4.510 1.771 14.172 1.00 97.06 88 THR A O 1
ATOM 690 N N . PRO A 1 89 ? 5.454 2.630 16.012 1.00 97.75 89 PRO A N 1
ATOM 691 C CA . PRO A 1 89 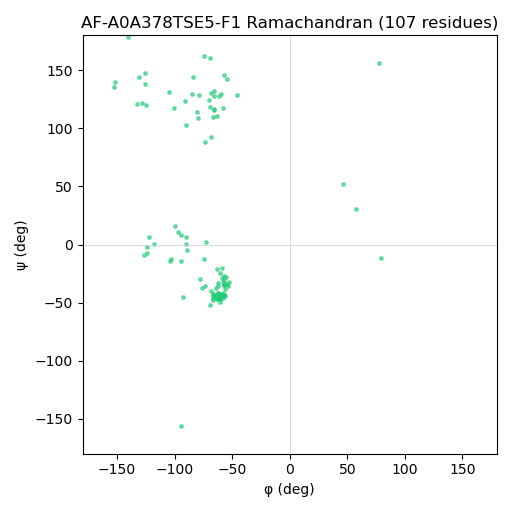? 4.528 1.951 16.923 1.00 97.75 89 PRO A CA 1
ATOM 692 C C . PRO A 1 89 ? 3.043 2.146 16.606 1.00 97.75 89 PRO A C 1
ATOM 694 O O . PRO A 1 89 ? 2.256 1.216 16.785 1.00 97.75 89 PRO A O 1
ATOM 697 N N . LYS A 1 90 ? 2.653 3.310 16.062 1.00 96.75 90 LYS A N 1
ATOM 698 C CA . LYS A 1 90 ? 1.252 3.596 15.719 1.00 96.75 90 LYS A CA 1
ATOM 699 C C . LYS A 1 90 ? 0.635 2.559 14.781 1.00 96.75 90 LYS A C 1
ATOM 701 O O . LYS A 1 90 ? -0.562 2.324 14.874 1.00 96.75 90 LYS A O 1
ATOM 706 N N . PHE A 1 91 ? 1.421 1.890 13.936 1.00 96.56 91 PHE A N 1
ATOM 707 C CA . PHE A 1 91 ? 0.915 0.832 13.056 1.00 96.56 91 PHE A CA 1
ATOM 708 C C . PHE A 1 91 ? 0.240 -0.322 13.816 1.00 96.56 91 PHE A C 1
ATOM 710 O O . PHE A 1 91 ? -0.697 -0.916 13.291 1.00 96.56 91 PHE A O 1
ATOM 717 N N . TRP A 1 92 ? 0.691 -0.643 15.034 1.00 94.44 92 TRP A N 1
ATOM 718 C CA . TRP A 1 92 ? 0.178 -1.777 15.815 1.00 94.44 92 TRP A CA 1
ATOM 719 C C . TRP A 1 92 ? -0.339 -1.406 17.203 1.00 94.44 92 TRP A C 1
ATOM 721 O O . TRP A 1 92 ? -0.916 -2.267 17.861 1.00 94.44 92 TRP A O 1
ATOM 731 N N . THR A 1 93 ? -0.162 -0.167 17.669 1.00 97.12 93 THR A N 1
ATOM 732 C CA . THR A 1 93 ? -0.677 0.278 18.978 1.00 97.12 93 THR A CA 1
ATOM 733 C C . THR A 1 93 ? -1.936 1.133 18.893 1.00 97.12 93 THR A C 1
ATOM 735 O O . THR A 1 93 ? -2.549 1.376 19.926 1.00 97.12 93 THR A O 1
ATOM 738 N N . THR A 1 94 ? -2.315 1.622 17.710 1.00 97.62 94 THR A N 1
ATOM 739 C CA . THR A 1 94 ? -3.517 2.447 17.521 1.00 97.62 94 THR A CA 1
ATOM 740 C C . THR A 1 94 ? -4.763 1.551 17.437 1.00 97.62 94 THR A C 1
ATOM 742 O O . THR A 1 94 ? -4.874 0.787 16.470 1.00 97.62 94 THR A O 1
ATOM 745 N N . PRO A 1 95 ? -5.698 1.613 18.410 1.00 98.12 95 PRO A N 1
ATOM 746 C CA . PRO A 1 95 ? -6.871 0.734 18.450 1.00 98.12 95 PRO A CA 1
ATOM 747 C C . PRO A 1 95 ? -7.721 0.797 17.179 1.00 98.12 95 PRO A C 1
ATOM 749 O O . PRO A 1 95 ? -8.137 -0.235 16.666 1.00 98.12 95 PRO A O 1
ATOM 752 N N . GLU A 1 96 ? -7.888 1.979 16.592 1.00 97.69 96 GLU A N 1
ATOM 753 C CA . GLU A 1 96 ? -8.670 2.185 15.371 1.00 97.69 96 GLU A CA 1
ATOM 754 C C . GLU A 1 96 ? -8.089 1.412 14.172 1.00 97.69 96 GLU A C 1
ATOM 756 O O . GLU A 1 96 ? -8.823 0.925 13.308 1.00 97.69 96 GLU A O 1
ATOM 761 N N . TYR A 1 97 ? -6.762 1.261 14.109 1.00 97.31 97 TYR A N 1
ATOM 762 C CA . TYR A 1 97 ? -6.104 0.478 13.059 1.00 97.31 97 TYR A CA 1
ATOM 763 C C . TYR A 1 97 ? -6.240 -1.021 13.311 1.00 97.31 97 TYR A C 1
ATOM 765 O O . TYR A 1 97 ? -6.480 -1.774 12.367 1.00 97.31 97 TYR A O 1
ATOM 773 N N . GLN A 1 98 ? -6.163 -1.451 14.572 1.00 97.94 98 GLN A N 1
ATOM 774 C CA . GLN A 1 98 ? -6.424 -2.841 14.952 1.00 97.94 98 GLN A CA 1
ATOM 775 C C . GLN A 1 98 ? -7.868 -3.239 14.619 1.00 97.94 98 GLN A C 1
ATOM 777 O O . GLN A 1 98 ? -8.097 -4.267 13.983 1.00 97.94 98 GLN A O 1
ATOM 782 N N . GLU A 1 99 ? -8.840 -2.399 14.978 1.00 98.25 99 GLU A N 1
ATOM 783 C CA . GLU A 1 99 ? -10.255 -2.594 14.655 1.00 98.25 99 GLU A CA 1
ATOM 784 C C . GLU A 1 99 ? -10.482 -2.656 13.146 1.00 98.25 99 GLU A C 1
ATOM 786 O O . GLU A 1 99 ? -11.195 -3.539 12.670 1.00 98.25 99 GLU A O 1
ATOM 791 N N . LYS A 1 100 ? -9.831 -1.779 12.372 1.00 97.88 100 LYS A N 1
ATOM 792 C CA . LYS A 1 100 ? -9.900 -1.816 10.909 1.00 97.88 100 LYS A CA 1
ATOM 793 C C . LYS A 1 100 ? -9.354 -3.125 10.336 1.00 97.88 100 LYS A C 1
ATOM 795 O O . LYS A 1 100 ? -9.986 -3.688 9.445 1.00 97.88 100 LYS A O 1
ATOM 800 N N . VAL A 1 101 ? -8.225 -3.625 10.842 1.00 98.19 101 VAL A N 1
ATOM 801 C CA . VAL A 1 101 ? -7.687 -4.931 10.427 1.00 98.19 101 VAL A CA 1
ATOM 802 C C . VAL A 1 101 ? -8.688 -6.043 10.740 1.00 98.19 101 VAL A C 1
ATOM 804 O O . VAL A 1 101 ? -9.019 -6.823 9.851 1.00 98.19 101 VAL A O 1
ATOM 807 N N . LEU A 1 102 ? -9.221 -6.098 11.963 1.00 98.38 102 LEU A N 1
ATOM 808 C CA . LEU A 1 102 ? -10.191 -7.124 12.362 1.00 98.38 102 LEU A CA 1
ATOM 809 C C . LEU A 1 102 ? -11.484 -7.057 11.539 1.00 98.38 102 LEU A C 1
ATOM 811 O O . LEU A 1 102 ? -11.998 -8.095 11.125 1.00 98.38 102 LEU A O 1
ATOM 815 N N . ALA A 1 103 ? -11.996 -5.855 11.271 1.00 98.38 103 ALA A N 1
ATOM 816 C CA . ALA A 1 103 ? -13.181 -5.651 10.445 1.00 98.38 103 ALA A CA 1
ATOM 817 C C . ALA A 1 103 ? -12.950 -6.107 8.999 1.00 98.38 103 ALA A C 1
ATOM 819 O O . ALA A 1 103 ? -13.796 -6.798 8.435 1.00 98.38 103 ALA A O 1
ATOM 820 N N . PHE A 1 104 ? -11.792 -5.773 8.426 1.00 98.56 104 PHE A N 1
ATOM 821 C CA . PHE A 1 104 ? -11.421 -6.196 7.080 1.00 98.56 104 PHE A CA 1
ATOM 822 C C . PHE A 1 104 ? -11.297 -7.718 6.985 1.00 98.56 104 PHE A C 1
ATOM 824 O O . PHE A 1 104 ? -11.868 -8.330 6.087 1.00 98.56 104 PHE A O 1
ATOM 831 N N . LEU A 1 105 ? -10.609 -8.348 7.942 1.00 98.31 105 LEU A N 1
ATOM 832 C CA . LEU A 1 105 ? -10.495 -9.805 7.993 1.00 98.31 105 LEU A CA 1
ATOM 833 C C . LEU A 1 105 ? -11.871 -10.461 8.133 1.00 98.31 105 LEU A C 1
ATOM 835 O O . LEU A 1 105 ? -12.185 -11.339 7.347 1.00 98.31 105 LEU A O 1
ATOM 839 N N . LYS A 1 106 ? -12.731 -9.984 9.042 1.00 98.38 106 LYS A N 1
ATOM 840 C CA . LYS A 1 106 ? -14.103 -10.497 9.210 1.00 98.38 106 LYS A CA 1
ATOM 841 C C . LYS A 1 106 ? -14.959 -10.379 7.941 1.00 98.38 106 LYS A C 1
ATOM 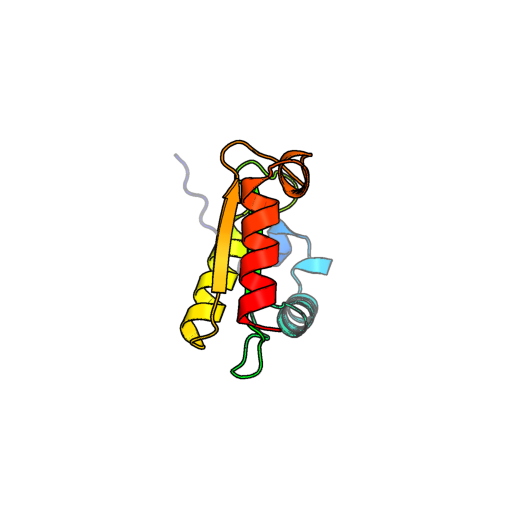843 O O . LYS A 1 106 ? -15.913 -11.130 7.774 1.00 98.38 106 LYS A O 1
ATOM 848 N N . GLN A 1 107 ? -14.682 -9.398 7.086 1.00 98.31 107 GLN A N 1
ATOM 849 C CA . GLN A 1 107 ? -15.422 -9.200 5.843 1.00 98.31 107 GLN A CA 1
ATOM 850 C C . GLN A 1 107 ? -15.002 -10.180 4.737 1.00 98.31 107 GLN A C 1
ATOM 852 O O . GLN A 1 107 ? -15.822 -10.493 3.873 1.00 98.31 107 GLN A O 1
ATOM 857 N N . TYR A 1 108 ? -13.745 -10.630 4.735 1.00 97.38 108 TYR A N 1
ATOM 858 C CA . TYR A 1 108 ? -13.152 -11.362 3.609 1.00 97.38 108 TYR A CA 1
ATOM 859 C C . TYR A 1 108 ? -12.573 -12.744 3.963 1.00 97.38 108 TYR A C 1
ATOM 861 O O . TYR A 1 108 ? -12.113 -13.437 3.055 1.00 97.38 108 TYR A O 1
ATOM 869 N N . LEU A 1 109 ? -12.606 -13.148 5.238 1.00 93.75 109 LEU A N 1
ATOM 870 C CA . LEU A 1 109 ? -12.307 -14.495 5.745 1.00 93.75 109 LEU A CA 1
ATOM 871 C C . LEU A 1 109 ? -13.540 -15.080 6.438 1.00 93.75 109 LEU A C 1
ATOM 873 O O . LEU A 1 109 ? -13.806 -16.279 6.205 1.00 93.75 109 LEU A O 1
#

Radius of gyration: 18.34 Å; Cα contacts (8 Å, |Δi|>4): 111; chains: 1; bounding box: 40×43×45 Å

Foldseek 3Di:
DDDDPQDPPDQPQCVVPNCVCSPPVNVVVCCVVDVLNVDALPDAAEEEEEECAAPPDHCVSVVSSQVSCVVSPHNYYYHYDYPDYDPDPCCPPVVVNVVVVVVSVVVRD

Solvent-accessible surface area (backbone atoms only — not comparable to full-atom values): 6622 Å² total; per-residue (Å²): 132,86,79,78,85,72,60,95,82,60,54,61,49,27,70,74,59,35,59,83,60,29,30,69,70,39,45,52,53,49,53,75,68,36,68,75,75,62,69,48,82,83,48,68,75,42,81,46,80,42,21,70,52,16,85,87,56,61,44,64,60,58,55,54,38,51,54,49,36,50,76,55,70,32,57,67,49,76,46,74,39,82,83,32,36,71,87,47,69,65,77,79,70,35,65,70,52,52,50,49,51,53,52,52,44,69,72,78,107

Organism: Moraxella lacunata (NCBI:txid477)

pLDDT: mean 91.32, std 12.79, range [39.31, 98.69]

Nearest PDB structures (foldseek):
  6xyc-assembly1_A  TM=8.625E-01  e=1.923E-04  metagenome
  5aob-assembly1_A  TM=8.539E-01  e=2.817E-03  Thermogutta terrifontis
  5ao9-assembly1_A  TM=6.975E-01  e=1.055E-03  Thermogutta terrifontis
  6a6o-assembly1_A  TM=6.979E-01  e=8.119E-04  Caldicellulosiruptor acetigenus 6A
  5aoa-assembly1_A  TM=7.100E-01  e=1.902E-03  Thermogutta terrifontis

Secondary structure (DSSP, 8-state):
-------TT--HHHHHHHHHHHSHHHHHHHHTT-GGGT--TTPPPEEEEEETT-SSS-THHHHHHHHHHHHTT--EEEEEETT--TT-THHHH-HHHHHHHHHHHHHH-